Protein AF-A0A6M0GEY8-F1 (afdb_monomer)

Nearest PDB structures (foldseek):
  1fse-assembly1_A  TM=8.314E-01  e=7.631E-01  Bacillus subtilis
  7bhy-assembly1_A  TM=6.670E-01  e=3.020E+00  Bacillus subtilis subsp. subtilis str. 168
  1xsv-assembly1_B  TM=6.826E-01  e=4.564E+00  Staphylococcus aureus
  8hnp-assembly1_B  TM=7.517E-01  e=8.476E+00  Thermococcus onnurineus NA1

Foldseek 3Di:
DVLLVQLVVVVVVVDDLVVSCVVSVHDSVVNVVCCVVCVVVVVVVVVVVVVVVVVVVVVVVVVVVVVVVVVVVVVVVVDPD

pLDDT: mean 91.97, std 8.29, range [59.62, 98.62]

Sequence (81 aa):
MKKLRDAETMLSAGKTVAEVVQALEISEQSYYRWKAKYGGMQAAEAKRLKELEVENARLKKLLAEAELDKAMLKELASGNW

Radius of gyration: 24.85 Å; Cα contacts (8 Å, |Δi|>4): 25; chains: 1; bounding box: 49×17×70 Å

Solvent-accessible surface area (backbone atoms only — not comparable to full-atom values): 4642 Å² total; per-residue (Å²): 114,68,70,61,52,54,42,52,53,44,42,76,71,69,48,52,71,69,60,42,25,60,77,67,74,49,53,66,70,57,51,53,54,46,43,71,73,44,47,65,55,54,57,53,50,54,50,51,50,54,53,50,53,53,49,51,54,52,50,52,51,54,50,52,53,54,51,50,53,51,48,53,53,48,56,66,71,64,54,95,121

Secondary structure (DSSP, 8-state):
-HHHHHHHHHHHTT--HHHHHHHTT--HHHHHHHHHHHHHHHHHHHHHHHHHHHHHHHHHHHHHHHHHHHHHHHHHHT---

Structure (mmCIF, N/CA/C/O backbone):
data_AF-A0A6M0GEY8-F1
#
_entry.id   AF-A0A6M0GEY8-F1
#
loop_
_atom_site.group_PDB
_atom_site.id
_atom_site.type_symbol
_atom_site.label_atom_id
_atom_site.label_alt_id
_atom_site.label_comp_id
_atom_site.label_asym_id
_atom_site.label_entity_id
_atom_site.label_seq_id
_atom_site.pdbx_PDB_ins_code
_atom_site.Cartn_x
_atom_site.Cartn_y
_atom_site.Cartn_z
_atom_site.occupancy
_atom_site.B_iso_or_equiv
_atom_site.auth_seq_id
_atom_site.auth_comp_id
_atom_site.auth_asym_id
_atom_site.auth_atom_id
_atom_site.pdbx_PDB_model_num
ATOM 1 N N . MET A 1 1 ? -1.426 -3.062 12.410 1.00 76.00 1 MET A N 1
ATOM 2 C CA . MET A 1 1 ? -1.916 -4.008 13.452 1.00 76.00 1 MET A CA 1
ATOM 3 C C . MET A 1 1 ? -2.967 -4.937 12.840 1.00 76.00 1 MET A C 1
ATOM 5 O O . MET A 1 1 ? -3.720 -4.461 12.004 1.00 76.00 1 MET A O 1
ATOM 9 N N . LYS A 1 2 ? -3.039 -6.230 13.206 1.00 85.06 2 LYS A N 1
ATOM 10 C CA . LYS A 1 2 ? -4.056 -7.162 12.661 1.00 85.06 2 LYS A CA 1
ATOM 11 C C . LYS A 1 2 ? -5.491 -6.783 13.070 1.00 85.06 2 LYS A C 1
ATOM 13 O O . LYS A 1 2 ? -6.297 -6.515 12.194 1.00 85.06 2 LYS A O 1
ATOM 18 N N . LYS A 1 3 ? -5.764 -6.614 14.373 1.00 91.31 3 LYS A N 1
ATOM 19 C CA . LYS A 1 3 ? -7.111 -6.271 14.879 1.00 91.31 3 LYS A CA 1
ATOM 20 C C . LYS A 1 3 ? -7.700 -4.975 14.290 1.00 91.31 3 LYS A C 1
ATOM 22 O O . LYS A 1 3 ? -8.898 -4.916 14.066 1.00 91.31 3 LYS A O 1
ATOM 27 N N . LEU A 1 4 ? -6.882 -3.953 14.013 1.00 90.88 4 LEU A N 1
ATOM 28 C CA . LEU A 1 4 ? -7.364 -2.697 13.413 1.00 90.88 4 LEU A CA 1
ATOM 29 C C . LEU A 1 4 ? -7.793 -2.865 11.941 1.00 90.88 4 LEU A C 1
ATOM 31 O O . LEU A 1 4 ? -8.805 -2.299 11.550 1.00 90.88 4 LEU A O 1
ATOM 35 N N . ARG A 1 5 ? -7.077 -3.682 11.155 1.00 89.38 5 ARG A N 1
ATOM 36 C CA . ARG A 1 5 ? -7.480 -4.029 9.776 1.00 89.38 5 ARG A CA 1
ATOM 37 C C . ARG A 1 5 ? -8.735 -4.892 9.745 1.00 89.38 5 ARG A C 1
ATOM 39 O O . ARG A 1 5 ? -9.624 -4.659 8.931 1.00 89.38 5 ARG A O 1
ATOM 46 N N . ASP A 1 6 ? -8.810 -5.868 10.650 1.00 93.50 6 ASP A N 1
ATOM 47 C CA . ASP A 1 6 ? -9.993 -6.719 10.797 1.00 93.50 6 ASP A CA 1
ATOM 48 C C . ASP A 1 6 ? -11.214 -5.844 11.163 1.00 93.50 6 ASP A C 1
ATOM 50 O O . ASP A 1 6 ? -12.277 -5.983 10.561 1.00 93.50 6 ASP A O 1
ATOM 54 N N . ALA A 1 7 ? -11.033 -4.856 12.055 1.00 94.31 7 ALA A N 1
ATOM 55 C CA . ALA A 1 7 ? -12.062 -3.870 12.393 1.00 94.31 7 ALA A CA 1
ATOM 56 C C . ALA A 1 7 ? -12.516 -3.040 11.183 1.00 94.31 7 ALA A C 1
ATOM 58 O O . ALA A 1 7 ? -13.713 -2.899 10.953 1.00 94.31 7 ALA A O 1
ATOM 59 N N . GLU A 1 8 ? -11.581 -2.501 10.398 1.00 91.00 8 GLU A N 1
ATOM 60 C CA . GLU A 1 8 ? -11.887 -1.718 9.192 1.00 91.00 8 GLU A CA 1
ATOM 61 C C . GLU A 1 8 ? -12.640 -2.551 8.147 1.00 91.00 8 GLU A C 1
ATOM 63 O O . GLU A 1 8 ? -13.621 -2.075 7.583 1.00 91.00 8 GLU A O 1
ATOM 68 N N . THR A 1 9 ? -12.264 -3.819 7.968 1.00 93.38 9 THR A N 1
ATOM 69 C CA . THR A 1 9 ? -12.948 -4.744 7.050 1.00 93.38 9 THR A CA 1
ATOM 70 C C . THR A 1 9 ? -14.401 -4.980 7.469 1.00 93.38 9 THR A C 1
ATOM 72 O O . THR A 1 9 ? -15.310 -4.921 6.644 1.00 93.38 9 THR A O 1
ATOM 75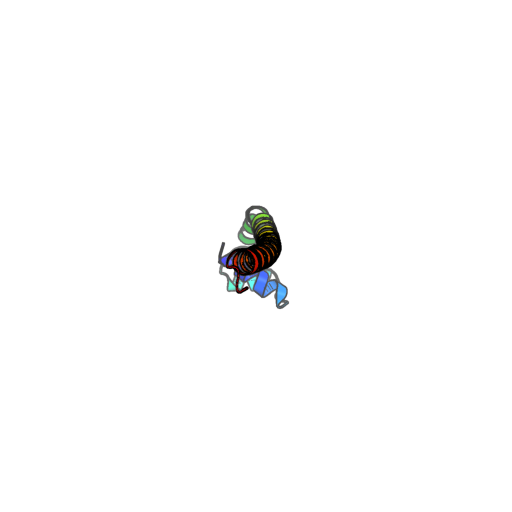 N N . MET A 1 10 ? -14.642 -5.211 8.763 1.00 95.88 10 MET A N 1
ATOM 76 C CA . MET A 1 10 ? -15.988 -5.416 9.307 1.00 95.88 10 MET A CA 1
ATOM 77 C C . MET A 1 10 ? -16.857 -4.156 9.196 1.00 95.88 10 MET A C 1
ATOM 79 O O . MET A 1 10 ? -18.037 -4.260 8.865 1.00 95.88 10 MET A O 1
ATOM 83 N N . LEU A 1 11 ? -16.273 -2.976 9.423 1.00 94.50 11 LEU A N 1
ATOM 84 C CA . LEU A 1 11 ? -16.955 -1.689 9.256 1.00 94.50 11 LEU A CA 1
ATOM 85 C C . LEU A 1 11 ? -17.306 -1.422 7.785 1.00 94.50 11 LEU A C 1
ATOM 87 O O . LEU A 1 11 ? -18.424 -1.008 7.491 1.00 94.50 11 LEU A O 1
ATOM 91 N N . SER A 1 12 ? -16.399 -1.711 6.847 1.00 92.94 12 SER A N 1
ATOM 92 C CA . SER A 1 12 ? -16.677 -1.618 5.405 1.00 92.94 12 SER A CA 1
ATOM 93 C C . SER A 1 12 ? -17.747 -2.609 4.937 1.00 92.94 12 SER A C 1
ATOM 95 O O . SER A 1 12 ? -18.437 -2.336 3.960 1.00 92.94 12 SER A O 1
ATOM 97 N N . ALA A 1 13 ? -17.923 -3.724 5.648 1.00 96.25 13 ALA A N 1
ATOM 98 C CA . ALA A 1 13 ? -19.012 -4.676 5.430 1.00 96.25 13 ALA A CA 1
ATOM 99 C C . ALA A 1 13 ? -20.349 -4.248 6.076 1.00 96.25 13 ALA A C 1
ATOM 101 O O . ALA A 1 13 ? -21.311 -5.013 6.043 1.00 96.25 13 ALA A O 1
ATOM 102 N N . GLY A 1 14 ? -20.423 -3.050 6.669 1.00 96.69 14 GLY A N 1
ATOM 103 C CA . GLY A 1 14 ? -21.652 -2.471 7.218 1.00 96.69 14 GLY A CA 1
ATOM 104 C C . GLY A 1 14 ? -21.916 -2.762 8.696 1.00 96.69 14 GLY A C 1
ATOM 105 O O . GLY A 1 14 ? -22.963 -2.364 9.200 1.00 96.69 14 GLY A O 1
ATOM 106 N N . LYS A 1 15 ? -20.993 -3.422 9.412 1.00 97.44 15 LYS A N 1
ATOM 107 C CA . LYS A 1 15 ? -21.135 -3.612 10.864 1.00 97.44 15 LYS A CA 1
ATOM 108 C C . LYS A 1 15 ? -20.959 -2.296 11.615 1.00 97.44 15 LYS A C 1
ATOM 110 O O . LYS A 1 15 ? -20.201 -1.420 11.205 1.00 97.44 15 LYS A O 1
ATOM 115 N N . THR A 1 16 ? -21.616 -2.186 12.759 1.00 97.50 16 THR A N 1
ATOM 116 C CA . THR A 1 16 ? -21.442 -1.084 13.707 1.00 97.50 16 THR A CA 1
ATOM 117 C C . THR A 1 16 ? -20.151 -1.240 14.513 1.00 97.50 16 THR A C 1
ATOM 119 O O . THR A 1 16 ? -19.610 -2.338 14.662 1.00 97.50 16 THR A O 1
ATOM 122 N N . VAL A 1 17 ? -19.657 -0.138 15.089 1.00 95.50 17 VAL A N 1
ATOM 123 C CA . VAL A 1 17 ? -18.474 -0.171 15.970 1.00 95.50 17 VAL A CA 1
ATOM 124 C C . VAL A 1 17 ? -18.699 -1.112 17.157 1.00 95.50 17 VAL A C 1
ATOM 126 O O . VAL A 1 17 ? -17.794 -1.873 17.484 1.00 95.50 17 VAL A O 1
ATOM 129 N N . ALA A 1 18 ? -19.902 -1.122 17.739 1.00 97.00 18 ALA A N 1
ATOM 130 C CA . ALA A 1 18 ? -20.259 -1.995 18.856 1.00 97.00 18 ALA A CA 1
ATOM 131 C C . ALA A 1 18 ? -20.096 -3.487 18.504 1.00 97.00 18 ALA A C 1
ATOM 133 O O . ALA A 1 18 ? -19.432 -4.233 19.224 1.00 97.00 18 ALA A O 1
ATOM 134 N N . GLU A 1 19 ? -20.622 -3.913 17.352 1.00 97.56 19 GLU A N 1
ATOM 135 C CA . GLU A 1 19 ? -20.489 -5.297 16.874 1.00 97.56 19 GLU A CA 1
ATOM 136 C C . GLU A 1 19 ? -19.031 -5.664 16.575 1.00 97.56 19 GLU A C 1
ATOM 138 O O . GLU A 1 19 ? -18.598 -6.791 16.822 1.00 97.56 19 GLU A O 1
ATOM 143 N N . VAL A 1 20 ? -18.258 -4.715 16.044 1.00 97.50 20 VAL A N 1
ATOM 144 C CA . VAL A 1 20 ? -16.839 -4.911 15.731 1.00 97.50 20 VAL A CA 1
ATOM 145 C C . VAL A 1 20 ? -16.019 -5.107 17.002 1.00 97.50 20 VAL A C 1
ATOM 147 O O . VAL A 1 20 ? -15.231 -6.047 17.082 1.00 97.50 20 VAL A O 1
ATOM 150 N N . VAL A 1 21 ? -16.184 -4.248 18.008 1.00 97.31 21 VAL A N 1
ATOM 151 C CA . VAL A 1 21 ? -15.389 -4.339 19.242 1.00 97.31 21 VAL A CA 1
ATOM 152 C C . VAL A 1 21 ? -15.761 -5.568 2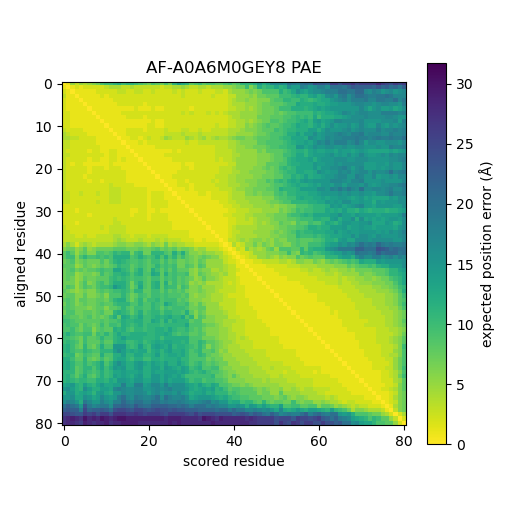0.066 1.00 97.31 21 VAL A C 1
ATOM 154 O O . VAL A 1 21 ? -14.873 -6.185 20.653 1.00 97.31 21 VAL A O 1
ATOM 157 N N . GLN A 1 22 ? -17.033 -5.983 20.020 1.00 97.38 22 GLN A N 1
ATOM 158 C CA . GLN A 1 22 ? -17.490 -7.239 20.604 1.00 97.38 22 GLN A CA 1
ATOM 159 C C . GLN A 1 22 ? -16.839 -8.439 19.908 1.00 97.38 22 GLN A C 1
ATOM 161 O O . GLN A 1 22 ? -16.242 -9.279 20.573 1.00 97.38 22 GLN A O 1
ATOM 166 N N . ALA A 1 23 ? -16.890 -8.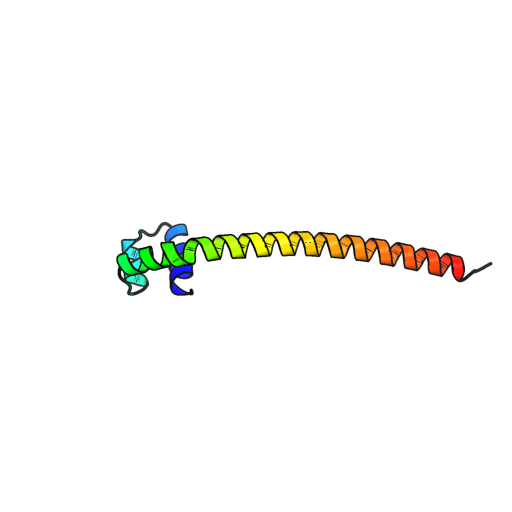497 18.575 1.00 96.94 23 ALA A N 1
ATOM 167 C CA . ALA A 1 23 ? -16.306 -9.600 17.812 1.00 96.94 23 ALA A CA 1
ATOM 168 C C . ALA A 1 23 ? -14.773 -9.678 17.917 1.00 96.94 23 ALA A C 1
ATOM 170 O O . ALA A 1 23 ? -14.192 -10.747 17.749 1.00 96.94 23 ALA A O 1
ATOM 171 N N . LEU A 1 24 ? -14.109 -8.549 18.171 1.00 96.06 24 LEU A N 1
ATOM 172 C CA . LEU A 1 24 ? -12.655 -8.470 18.334 1.00 96.06 24 LEU A CA 1
ATOM 173 C C . LEU A 1 24 ? -12.191 -8.570 19.792 1.00 96.06 24 LEU A C 1
ATOM 175 O O . LEU A 1 24 ? -10.974 -8.527 20.033 1.00 96.06 24 LEU A O 1
ATOM 179 N N . GLU A 1 25 ? -13.132 -8.692 20.733 1.00 97.25 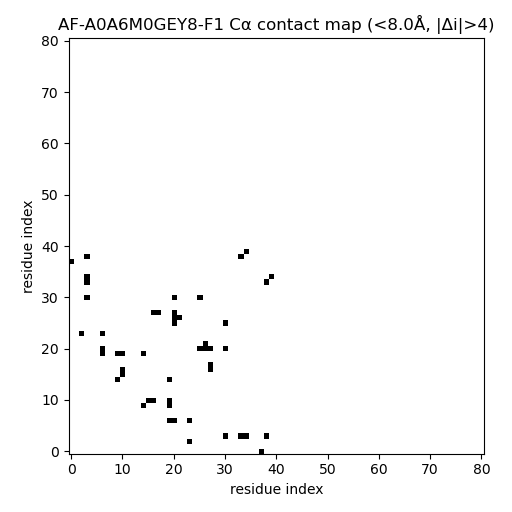25 GLU A N 1
ATOM 180 C CA . GLU A 1 25 ? -12.899 -8.765 22.178 1.00 97.25 25 GLU A CA 1
ATOM 181 C C . GLU A 1 25 ? -12.032 -7.598 22.678 1.00 97.25 25 GLU A C 1
ATOM 183 O O . GLU A 1 25 ? -10.990 -7.773 23.316 1.00 97.25 25 GLU A O 1
ATOM 188 N N . ILE A 1 26 ? -12.416 -6.375 22.312 1.00 96.38 26 ILE A N 1
ATOM 189 C CA . ILE A 1 26 ? -11.749 -5.138 22.735 1.00 96.38 26 ILE A CA 1
ATOM 190 C C . ILE A 1 26 ? -12.773 -4.111 23.213 1.00 96.38 26 ILE A C 1
ATOM 192 O O . ILE A 1 26 ? -13.954 -4.198 22.902 1.00 96.38 26 ILE A O 1
ATOM 196 N N . SER A 1 27 ? -12.318 -3.095 23.944 1.00 96.50 27 SER A N 1
ATOM 197 C CA . SER A 1 27 ? -13.154 -1.931 24.245 1.00 96.50 27 SER A CA 1
ATOM 198 C C . SER A 1 27 ? -13.174 -0.935 23.082 1.00 96.50 27 SER A C 1
ATOM 200 O O . SER A 1 27 ? -12.180 -0.787 22.360 1.00 96.50 27 SER A O 1
ATOM 202 N N . GLU A 1 28 ? -14.260 -0.168 22.954 1.00 95.81 28 GLU A N 1
ATOM 203 C CA . GLU A 1 28 ? -14.339 0.950 21.999 1.00 95.81 28 GLU A CA 1
ATOM 204 C C . GLU A 1 28 ? -13.205 1.957 22.192 1.00 95.81 28 GLU A C 1
ATOM 206 O O . GLU A 1 28 ? -12.583 2.404 21.230 1.00 95.81 28 GLU A O 1
ATOM 211 N N . GLN A 1 29 ? -12.858 2.251 23.444 1.00 97.06 29 GLN A N 1
ATOM 212 C CA . GLN A 1 29 ? -11.742 3.135 23.789 1.00 97.06 29 GLN A CA 1
ATOM 213 C C . GLN A 1 29 ? -10.417 2.629 23.198 1.00 97.06 29 GLN A C 1
ATOM 215 O O . GLN A 1 29 ? -9.625 3.410 22.665 1.00 97.06 29 GLN A O 1
ATOM 220 N N . SER A 1 30 ? -10.178 1.313 23.257 1.00 95.38 30 SER A N 1
ATOM 221 C CA . SER A 1 30 ? -8.985 0.696 22.671 1.00 95.38 30 SER A CA 1
ATOM 222 C C . SER A 1 30 ? -8.983 0.820 21.150 1.00 95.38 30 SER A C 1
ATOM 224 O O . SER A 1 30 ? -7.951 1.181 20.580 1.00 95.38 30 SER A O 1
ATOM 226 N N . TYR A 1 31 ? -10.132 0.586 20.507 1.00 95.12 31 TYR A N 1
ATOM 227 C CA . TYR A 1 31 ? -10.300 0.768 19.066 1.00 95.12 31 TYR A CA 1
ATOM 228 C C . TYR A 1 31 ? -9.992 2.208 18.638 1.00 95.12 31 TYR A C 1
ATOM 230 O O . TYR A 1 31 ? -9.136 2.413 17.776 1.00 95.12 31 TYR A O 1
ATOM 238 N N . TYR A 1 32 ? -10.601 3.212 19.276 1.00 94.94 32 TYR A N 1
ATOM 239 C CA . TYR A 1 32 ? -10.373 4.617 18.927 1.00 94.94 32 TYR A CA 1
ATOM 240 C C . TYR A 1 32 ? -8.924 5.049 19.149 1.00 94.94 32 TYR A C 1
ATOM 242 O O . TYR A 1 32 ? -8.345 5.716 18.290 1.00 94.94 32 TYR A O 1
ATOM 250 N N . ARG A 1 33 ? -8.288 4.610 20.242 1.00 94.56 33 ARG A N 1
ATOM 251 C CA . ARG A 1 33 ? -6.863 4.877 20.484 1.00 94.56 33 ARG A CA 1
ATOM 252 C C . ARG A 1 33 ? -5.983 4.287 19.382 1.00 94.56 33 ARG A C 1
ATOM 254 O O . ARG A 1 33 ? -5.042 4.938 18.929 1.00 94.56 33 ARG A O 1
ATOM 261 N N . TRP A 1 34 ? -6.261 3.060 18.942 1.00 92.88 34 TRP A N 1
ATOM 262 C CA . TRP A 1 34 ? -5.513 2.439 17.847 1.00 92.88 34 TRP A CA 1
ATOM 263 C C . TRP A 1 34 ? -5.786 3.111 16.507 1.00 92.88 34 TRP A C 1
ATOM 265 O O . TRP A 1 34 ? -4.843 3.322 15.751 1.00 92.88 34 TRP A O 1
ATOM 275 N N . LYS A 1 35 ? -7.031 3.502 16.233 1.00 91.44 35 LYS A N 1
ATOM 276 C CA . LYS A 1 35 ? -7.398 4.251 15.030 1.00 91.44 35 LYS 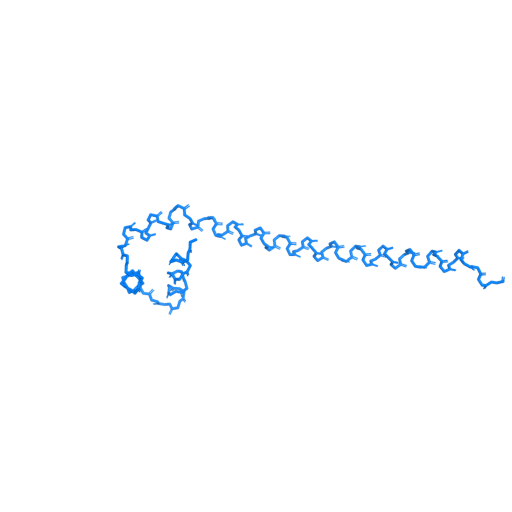A CA 1
ATOM 277 C C . LYS A 1 35 ? -6.664 5.591 14.962 1.00 91.44 35 LYS A C 1
ATOM 279 O O . LYS A 1 35 ? -6.079 5.900 13.931 1.00 91.44 35 LYS A O 1
ATOM 284 N N . ALA A 1 36 ? -6.607 6.335 16.066 1.00 90.12 36 ALA A N 1
ATOM 285 C CA . ALA A 1 36 ? -5.866 7.593 16.143 1.00 90.12 36 ALA A CA 1
ATOM 286 C C . ALA A 1 36 ? -4.354 7.391 15.946 1.00 90.12 36 ALA A C 1
ATOM 288 O O . ALA A 1 36 ? -3.716 8.141 15.215 1.00 90.12 36 ALA A O 1
ATOM 289 N N . LYS A 1 37 ? -3.779 6.352 16.566 1.00 88.31 37 LYS A N 1
ATOM 290 C CA . LYS A 1 37 ? -2.331 6.101 16.526 1.00 88.31 37 LYS A CA 1
ATOM 291 C C . LYS A 1 37 ? -1.845 5.474 15.215 1.00 88.31 37 LYS A C 1
ATOM 293 O O . LYS A 1 37 ? -0.725 5.740 14.795 1.00 88.31 37 LYS A O 1
ATOM 298 N N . TYR A 1 38 ? -2.648 4.613 14.596 1.00 85.62 38 TYR A N 1
ATOM 299 C CA . TYR A 1 38 ? -2.211 3.745 13.498 1.00 85.62 38 TYR A CA 1
ATOM 300 C C . TYR A 1 38 ? -3.078 3.834 12.237 1.00 85.62 38 TYR A C 1
ATOM 302 O O . TYR A 1 38 ? -2.659 3.325 11.201 1.00 85.62 38 TYR A O 1
ATOM 310 N N . GLY A 1 39 ? -4.254 4.468 12.280 1.00 85.00 39 GLY A N 1
ATOM 311 C CA . GLY A 1 39 ? -5.143 4.585 11.116 1.00 85.00 39 GLY A CA 1
ATOM 312 C C . GLY A 1 39 ? -4.505 5.371 9.967 1.00 85.00 39 GLY A C 1
ATOM 313 O O . GLY A 1 39 ? -4.510 4.919 8.826 1.00 85.00 39 GLY A O 1
ATOM 314 N N . GLY A 1 40 ? -3.846 6.497 10.271 1.00 82.62 40 GLY A N 1
ATOM 315 C CA . GLY A 1 40 ? -3.122 7.286 9.262 1.00 82.62 40 GLY A CA 1
ATOM 316 C C . GLY A 1 40 ? -1.894 6.574 8.680 1.00 82.62 40 GLY A C 1
ATOM 317 O O . GLY A 1 40 ? -1.555 6.775 7.516 1.00 82.62 40 GLY A O 1
ATOM 318 N N . MET A 1 41 ? -1.259 5.693 9.460 1.00 79.56 41 MET A N 1
ATOM 319 C CA . MET A 1 41 ? -0.083 4.936 9.021 1.00 79.56 41 MET A CA 1
ATOM 320 C C . MET A 1 41 ? -0.436 3.952 7.897 1.00 79.56 41 MET A C 1
ATOM 322 O O . MET A 1 41 ? 0.308 3.844 6.930 1.00 79.56 41 MET A O 1
ATOM 326 N N . GLN A 1 42 ? -1.601 3.300 7.984 1.00 76.69 42 GLN A N 1
ATOM 327 C CA . GLN A 1 42 ? -2.070 2.370 6.951 1.00 76.69 42 GLN A CA 1
ATOM 328 C C . GLN A 1 42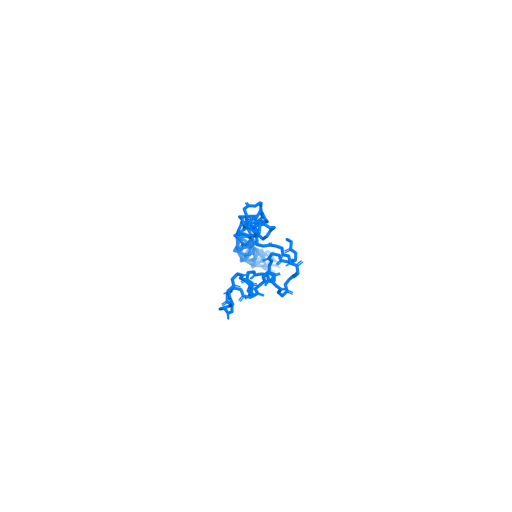 ? -2.387 3.082 5.631 1.00 76.69 42 GLN A C 1
ATOM 330 O O . GLN A 1 42 ? -2.021 2.599 4.562 1.00 76.69 42 GLN A O 1
ATOM 335 N N . ALA A 1 43 ? -3.010 4.262 5.697 1.00 80.19 43 ALA A N 1
ATOM 336 C CA . ALA A 1 43 ? -3.292 5.066 4.510 1.00 80.1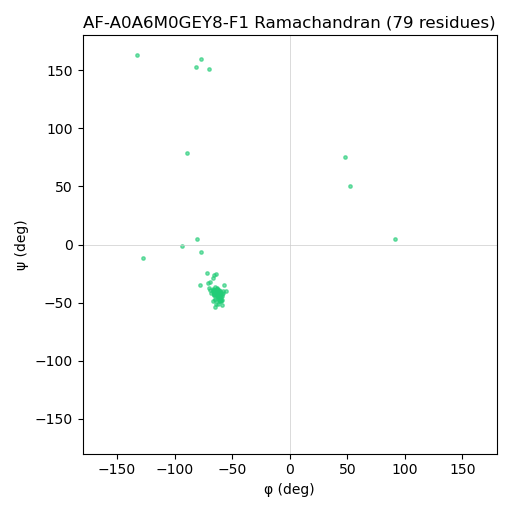9 43 ALA A CA 1
ATOM 337 C C . ALA A 1 43 ? -2.003 5.552 3.822 1.00 80.19 43 ALA A C 1
ATOM 339 O O . ALA A 1 43 ? -1.900 5.516 2.595 1.00 80.19 43 ALA A O 1
ATOM 340 N N . ALA A 1 44 ? -1.002 5.969 4.603 1.00 85.69 44 ALA A N 1
ATOM 341 C CA . ALA A 1 44 ? 0.299 6.377 4.077 1.00 85.69 44 ALA A CA 1
ATOM 342 C C . ALA A 1 44 ? 1.054 5.206 3.425 1.00 85.69 44 ALA A C 1
ATOM 344 O O . ALA A 1 44 ? 1.639 5.370 2.356 1.00 85.69 44 ALA A O 1
ATOM 345 N N . GLU A 1 45 ? 1.011 4.020 4.035 1.00 84.94 45 GLU A N 1
ATOM 346 C CA . GLU A 1 45 ? 1.629 2.807 3.493 1.00 84.94 45 GLU A CA 1
ATOM 347 C C . GLU A 1 45 ? 0.956 2.360 2.186 1.00 84.94 45 GLU A C 1
ATOM 349 O O . GLU A 1 45 ? 1.647 2.097 1.203 1.00 84.94 45 GLU A O 1
ATOM 354 N N . ALA A 1 46 ? -0.380 2.387 2.121 1.00 83.62 46 ALA A N 1
ATOM 355 C CA . ALA A 1 46 ? -1.131 2.102 0.897 1.00 83.62 46 ALA A CA 1
ATOM 356 C C . ALA A 1 46 ? -0.821 3.104 -0.229 1.00 83.62 46 ALA A C 1
ATOM 358 O O . ALA A 1 46 ? -0.637 2.713 -1.383 1.00 83.62 46 ALA A O 1
ATOM 359 N N . LYS A 1 47 ? -0.709 4.399 0.099 1.00 89.75 47 LYS A N 1
ATOM 360 C CA . LYS A 1 47 ? -0.297 5.432 -0.861 1.00 89.75 47 LYS A CA 1
ATOM 361 C C . LYS A 1 47 ? 1.112 5.162 -1.396 1.00 89.75 47 LYS A C 1
ATOM 363 O O . LYS A 1 47 ? 1.308 5.170 -2.608 1.00 89.75 47 LYS A O 1
ATOM 368 N N . ARG A 1 48 ? 2.066 4.872 -0.506 1.00 93.88 48 ARG A N 1
ATOM 369 C CA . ARG A 1 48 ? 3.454 4.568 -0.876 1.00 93.88 48 ARG A CA 1
ATOM 370 C C . ARG A 1 48 ? 3.554 3.324 -1.757 1.00 93.88 48 ARG A C 1
ATOM 372 O O . ARG A 1 48 ? 4.342 3.317 -2.697 1.00 93.88 48 ARG A O 1
ATOM 379 N N . LEU A 1 49 ? 2.762 2.287 -1.478 1.00 94.19 49 LEU A N 1
ATOM 380 C CA . LEU A 1 49 ? 2.713 1.086 -2.311 1.00 94.19 49 LEU A CA 1
ATOM 381 C C . LEU A 1 49 ? 2.275 1.428 -3.740 1.00 94.19 49 LEU A C 1
ATOM 383 O O . LEU A 1 49 ? 2.970 1.073 -4.686 1.00 94.19 49 LEU A O 1
ATOM 387 N N . LYS A 1 50 ? 1.192 2.197 -3.890 1.00 94.44 50 LYS A N 1
ATOM 388 C CA . LYS A 1 50 ? 0.699 2.630 -5.203 1.00 94.44 50 LYS A CA 1
ATOM 389 C C . LYS A 1 50 ? 1.729 3.468 -5.968 1.00 94.44 50 LYS A C 1
ATOM 391 O O . LYS A 1 50 ? 1.896 3.293 -7.170 1.00 94.44 50 LYS A O 1
ATOM 396 N N . GLU A 1 51 ? 2.429 4.372 -5.286 1.00 97.44 51 GLU A N 1
ATOM 397 C CA . GLU A 1 51 ? 3.506 5.171 -5.891 1.00 97.44 51 GLU A CA 1
ATOM 398 C C . GLU A 1 51 ? 4.661 4.286 -6.382 1.00 97.44 51 GLU A C 1
ATOM 400 O O . GLU A 1 51 ? 5.147 4.468 -7.498 1.00 97.44 51 GLU A O 1
ATOM 405 N N . LEU A 1 52 ? 5.059 3.288 -5.587 1.00 98.19 52 LEU A N 1
ATOM 406 C CA . LEU A 1 52 ? 6.090 2.324 -5.973 1.00 98.19 52 LEU A CA 1
ATOM 407 C C . LEU A 1 52 ? 5.658 1.443 -7.149 1.00 98.19 52 LEU A C 1
ATOM 409 O O . LEU A 1 52 ? 6.478 1.164 -8.019 1.00 98.19 52 L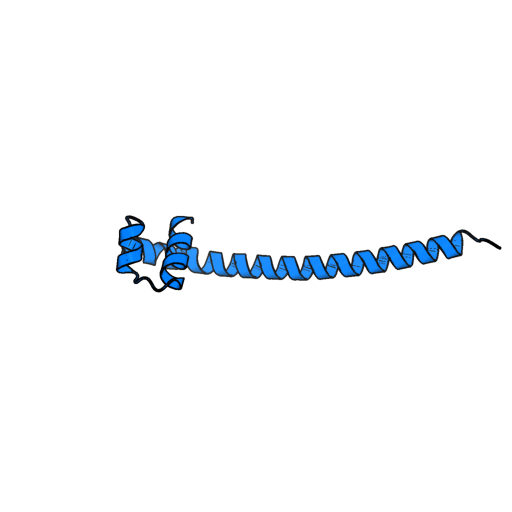EU A O 1
ATOM 413 N N . GLU A 1 53 ? 4.396 1.018 -7.206 1.00 97.62 53 GLU A N 1
ATOM 414 C CA . GLU A 1 53 ? 3.855 0.252 -8.336 1.00 97.62 53 GLU A CA 1
ATOM 415 C C . GLU A 1 53 ? 3.892 1.063 -9.638 1.00 97.62 53 GLU A C 1
ATOM 417 O O . GLU A 1 53 ? 4.335 0.554 -10.671 1.00 97.62 53 GLU A O 1
ATOM 422 N N . VAL A 1 54 ? 3.490 2.337 -9.581 1.00 98.31 54 VAL A N 1
ATOM 423 C CA . VAL A 1 54 ? 3.546 3.257 -10.728 1.00 98.31 54 VAL A CA 1
ATOM 424 C C . VAL A 1 54 ? 4.985 3.458 -11.195 1.00 98.31 54 VAL A C 1
ATOM 426 O O . VAL A 1 54 ? 5.270 3.341 -12.389 1.00 98.31 54 VAL A O 1
ATOM 429 N N . GLU A 1 55 ? 5.906 3.714 -10.268 1.00 98.38 55 GLU A N 1
ATOM 430 C CA . GLU A 1 55 ? 7.309 3.919 -10.619 1.00 98.38 55 GLU A CA 1
ATOM 431 C C . GLU A 1 55 ? 7.947 2.637 -11.168 1.00 98.38 55 GLU A C 1
ATOM 433 O O . GLU A 1 55 ? 8.679 2.683 -12.153 1.00 98.38 55 GLU A O 1
ATOM 438 N N . ASN A 1 56 ? 7.615 1.468 -10.614 1.00 98.50 56 ASN A N 1
ATOM 439 C CA . ASN A 1 56 ? 8.096 0.191 -11.134 1.00 98.50 56 ASN A CA 1
ATOM 440 C C . ASN A 1 56 ? 7.631 -0.048 -12.577 1.00 98.50 56 ASN A C 1
ATOM 442 O O . ASN A 1 56 ? 8.423 -0.485 -13.413 1.00 98.50 56 ASN A O 1
ATOM 446 N N . ALA A 1 57 ? 6.369 0.267 -12.885 1.00 98.50 57 ALA A N 1
ATOM 447 C CA . ALA A 1 57 ? 5.842 0.172 -14.242 1.00 98.50 57 ALA A CA 1
ATOM 448 C C . ALA A 1 57 ? 6.571 1.128 -15.201 1.00 98.50 57 ALA A C 1
ATOM 450 O O . ALA A 1 57 ? 6.960 0.724 -16.299 1.00 98.50 57 ALA A O 1
ATOM 451 N N . ARG A 1 58 ? 6.822 2.371 -14.766 1.00 98.56 58 ARG A N 1
ATOM 452 C CA . ARG A 1 58 ? 7.589 3.363 -15.533 1.00 98.56 58 ARG A CA 1
ATOM 453 C C . ARG A 1 58 ? 9.008 2.875 -15.824 1.00 98.56 58 ARG A C 1
ATOM 455 O O . ARG A 1 58 ? 9.439 2.903 -16.974 1.00 98.56 58 ARG A O 1
ATOM 462 N N . LEU A 1 59 ? 9.711 2.383 -14.805 1.00 98.62 59 LEU A N 1
ATOM 463 C CA . LEU A 1 59 ? 11.080 1.881 -14.930 1.00 98.62 59 LEU A CA 1
ATOM 464 C C . LEU A 1 59 ? 11.164 0.652 -15.839 1.00 98.62 59 LEU A C 1
ATOM 466 O O . LEU A 1 59 ? 12.066 0.573 -16.667 1.00 98.62 59 LEU A O 1
ATOM 470 N N . LYS A 1 60 ? 10.209 -0.281 -15.742 1.00 98.50 60 LYS A N 1
ATOM 471 C CA . LYS A 1 60 ? 10.138 -1.446 -16.640 1.00 98.50 60 LYS A CA 1
ATOM 472 C C . LYS A 1 60 ? 9.967 -1.042 -18.100 1.00 98.50 60 LYS A C 1
ATOM 474 O O . LYS A 1 60 ? 10.619 -1.627 -18.959 1.00 98.50 60 LYS A O 1
ATOM 479 N N . LYS A 1 61 ? 9.123 -0.043 -18.376 1.00 98.50 61 LYS A N 1
ATOM 480 C CA . LYS A 1 61 ? 8.937 0.486 -19.732 1.00 98.50 61 LYS A CA 1
ATOM 481 C C . LYS A 1 61 ? 10.236 1.085 -20.278 1.00 98.50 61 LYS A C 1
ATOM 483 O O . LYS A 1 61 ? 10.668 0.688 -21.352 1.00 98.50 61 LYS A O 1
ATOM 488 N N . LEU A 1 62 ? 10.878 1.967 -19.510 1.00 98.44 62 LEU A N 1
ATOM 489 C CA . LEU A 1 62 ? 12.141 2.598 -19.911 1.00 98.44 62 LEU A CA 1
ATOM 490 C C . LEU A 1 62 ? 13.254 1.569 -20.142 1.00 98.44 62 LEU A C 1
ATOM 492 O O . LEU A 1 62 ? 14.022 1.690 -21.090 1.00 98.44 62 LEU A O 1
ATOM 496 N N . LEU A 1 63 ? 13.330 0.538 -19.295 1.00 98.38 63 LEU A N 1
ATOM 497 C CA . LEU A 1 63 ? 14.299 -0.542 -19.459 1.00 98.38 63 LEU A CA 1
ATOM 498 C C . LEU A 1 63 ? 14.056 -1.337 -20.749 1.00 98.38 63 LEU A C 1
ATOM 500 O O . LEU A 1 63 ? 15.010 -1.654 -21.451 1.00 98.38 63 LEU A O 1
ATOM 504 N N . ALA A 1 64 ? 12.797 -1.652 -21.063 1.00 98.25 64 ALA A N 1
ATOM 505 C CA . ALA A 1 64 ? 12.455 -2.363 -22.291 1.00 98.25 64 ALA A CA 1
ATOM 506 C C . ALA A 1 64 ? 12.821 -1.548 -23.542 1.00 98.25 64 ALA A C 1
ATOM 508 O O . ALA A 1 64 ? 13.421 -2.095 -24.462 1.00 98.25 64 ALA A O 1
ATOM 509 N N . GLU A 1 65 ? 12.514 -0.248 -23.555 1.00 97.69 65 GLU A N 1
ATOM 510 C CA . GLU A 1 65 ? 12.891 0.667 -24.643 1.00 97.69 65 GLU A CA 1
ATOM 511 C C . GLU A 1 65 ? 14.418 0.721 -24.820 1.00 97.69 65 GLU A C 1
ATOM 513 O O . GLU A 1 65 ? 14.922 0.499 -25.918 1.00 97.69 65 GLU A O 1
ATOM 518 N N . ALA A 1 66 ? 15.170 0.893 -23.727 1.00 97.88 66 ALA A N 1
ATOM 519 C CA . ALA A 1 66 ? 16.630 0.945 -23.775 1.00 97.88 66 ALA A CA 1
ATOM 520 C C . ALA A 1 66 ? 17.275 -0.369 -24.256 1.00 97.88 66 ALA A C 1
ATOM 522 O O . ALA A 1 66 ? 18.271 -0.347 -24.983 1.00 97.88 66 ALA A O 1
ATOM 523 N N . GLU A 1 67 ? 16.737 -1.525 -23.858 1.00 97.88 67 GLU A N 1
ATOM 524 C CA . GLU A 1 67 ? 17.242 -2.818 -24.332 1.00 97.88 67 GLU A CA 1
ATOM 525 C C . GLU A 1 67 ? 16.906 -3.064 -25.811 1.00 97.88 67 GLU A C 1
ATOM 527 O O . GLU A 1 67 ? 17.730 -3.650 -26.516 1.00 97.88 67 GLU A O 1
ATOM 532 N N . LEU A 1 68 ? 15.765 -2.573 -26.312 1.00 97.06 68 LEU A N 1
ATOM 533 C CA . LEU A 1 68 ? 15.445 -2.606 -27.744 1.00 97.06 68 LEU A CA 1
ATOM 534 C C . LEU A 1 68 ? 16.417 -1.744 -28.558 1.00 97.06 68 LEU A C 1
ATOM 536 O O . LEU A 1 68 ? 16.990 -2.235 -29.533 1.00 97.06 68 LEU A O 1
ATOM 540 N N . ASP A 1 69 ? 16.677 -0.508 -28.128 1.00 96.06 69 ASP A N 1
ATOM 541 C CA . ASP A 1 69 ? 17.633 0.384 -28.797 1.00 96.06 69 ASP A CA 1
ATOM 542 C C . ASP A 1 69 ? 19.034 -0.233 -28.836 1.00 96.06 69 ASP A C 1
ATOM 544 O O . ASP A 1 69 ? 19.711 -0.256 -29.865 1.00 96.06 69 ASP A O 1
ATOM 548 N N . LYS A 1 70 ? 19.465 -0.809 -27.713 1.00 96.12 70 LYS A N 1
ATOM 549 C CA . LYS A 1 70 ? 20.746 -1.507 -27.605 1.00 96.12 70 LYS A CA 1
ATOM 550 C C . LYS A 1 70 ? 20.819 -2.737 -28.508 1.00 96.12 70 LYS A C 1
ATOM 552 O O . LYS A 1 70 ? 21.889 -3.007 -29.054 1.00 96.12 70 LYS A O 1
ATOM 557 N N . ALA A 1 71 ? 19.729 -3.489 -28.659 1.00 94.12 71 ALA A N 1
ATOM 558 C CA . ALA A 1 71 ? 19.673 -4.623 -29.577 1.00 94.12 71 ALA A CA 1
ATOM 559 C C . ALA A 1 71 ? 19.818 -4.162 -31.035 1.00 94.12 71 ALA A C 1
ATOM 561 O O . ALA A 1 71 ? 20.674 -4.684 -31.746 1.00 94.12 71 ALA A O 1
ATOM 562 N N . MET A 1 72 ? 19.079 -3.124 -31.437 1.00 93.38 72 MET A N 1
ATOM 563 C CA . MET A 1 72 ? 19.162 -2.535 -32.777 1.00 93.38 72 MET A CA 1
ATOM 564 C C . MET A 1 72 ? 20.570 -2.005 -33.085 1.00 93.38 72 MET A C 1
ATOM 566 O O . MET A 1 72 ? 21.125 -2.276 -34.148 1.00 93.38 72 MET A O 1
ATOM 570 N N . LEU A 1 73 ? 21.195 -1.294 -32.141 1.00 93.12 73 LEU A N 1
ATOM 571 C CA . LEU A 1 73 ? 22.562 -0.791 -32.308 1.00 93.12 73 LEU A CA 1
ATOM 572 C C . LEU A 1 73 ? 23.585 -1.923 -32.452 1.00 93.12 73 LEU A C 1
ATOM 574 O O . LEU A 1 73 ? 24.513 -1.811 -33.251 1.00 93.12 73 LEU A O 1
ATOM 578 N N . LYS A 1 74 ? 23.421 -3.018 -31.701 1.00 92.06 74 LYS A N 1
ATOM 579 C CA . LYS A 1 74 ? 24.275 -4.204 -31.844 1.00 92.06 74 LYS A CA 1
ATOM 580 C C . LYS A 1 74 ? 24.095 -4.877 -33.198 1.00 92.06 74 LYS A C 1
ATOM 582 O O . LYS A 1 74 ? 25.094 -5.280 -33.782 1.00 92.06 74 LYS A O 1
ATOM 587 N N . GLU A 1 75 ? 22.865 -4.985 -33.692 1.00 89.94 75 GLU A N 1
ATOM 588 C CA . GLU A 1 75 ? 22.579 -5.552 -35.011 1.00 89.94 75 GLU A CA 1
ATOM 589 C C . GLU A 1 75 ? 23.251 -4.728 -36.118 1.00 89.94 75 GLU A C 1
ATOM 591 O O . GLU A 1 75 ? 24.012 -5.278 -36.915 1.00 89.94 75 GLU A O 1
ATOM 596 N N . LEU A 1 76 ? 23.094 -3.399 -36.088 1.00 89.12 76 LEU A N 1
ATOM 597 C CA . LEU A 1 76 ? 23.762 -2.484 -37.021 1.00 89.12 76 LEU A CA 1
ATOM 598 C C . LEU A 1 76 ? 25.293 -2.589 -36.952 1.00 89.12 76 LEU A C 1
ATOM 600 O O . LEU A 1 76 ? 25.959 -2.612 -37.986 1.00 89.12 76 LEU A O 1
ATOM 604 N N . ALA A 1 77 ? 25.858 -2.676 -35.745 1.00 83.75 77 ALA A N 1
ATOM 605 C CA . ALA A 1 77 ? 27.30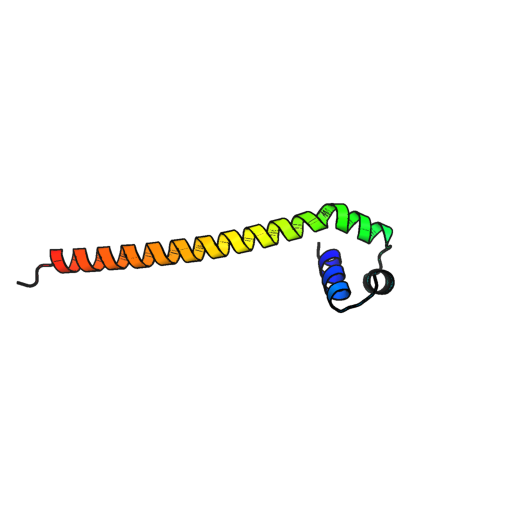0 -2.811 -35.544 1.00 83.75 77 ALA A CA 1
ATOM 606 C C . ALA A 1 77 ? 27.844 -4.194 -35.944 1.00 83.75 77 ALA A C 1
ATOM 608 O O . ALA A 1 77 ? 29.025 -4.311 -36.263 1.00 83.75 77 ALA A O 1
ATOM 609 N N . SER A 1 78 ? 27.005 -5.236 -35.928 1.00 79.75 78 SER A N 1
ATOM 610 C CA . SER A 1 78 ? 27.395 -6.601 -36.297 1.00 79.75 78 SER A CA 1
ATOM 611 C C . SER A 1 78 ? 27.521 -6.836 -37.804 1.00 79.75 78 SER A C 1
ATOM 613 O O . SER A 1 78 ? 28.007 -7.894 -38.182 1.00 79.75 78 SER A O 1
ATOM 615 N N . GLY A 1 79 ? 27.153 -5.849 -38.635 1.00 63.19 79 GLY A N 1
ATOM 616 C CA . GLY A 1 79 ? 27.550 -5.758 -40.043 1.00 63.19 79 GLY A CA 1
ATOM 617 C C . GLY A 1 79 ? 27.374 -7.050 -40.841 1.00 63.19 79 GLY A C 1
ATOM 618 O O . GLY A 1 79 ? 28.356 -7.706 -41.164 1.00 63.19 79 GLY A O 1
ATOM 619 N N . ASN A 1 80 ? 26.138 -7.398 -41.204 1.00 59.62 80 ASN A N 1
ATOM 620 C CA . ASN A 1 80 ? 25.895 -8.342 -42.297 1.00 59.62 80 ASN A CA 1
ATOM 621 C C . ASN A 1 80 ? 25.805 -7.563 -43.620 1.00 59.62 80 ASN A C 1
ATOM 623 O O . ASN A 1 80 ? 24.710 -7.280 -44.109 1.00 59.62 80 ASN A O 1
ATOM 627 N N . TRP A 1 81 ? 26.961 -7.188 -44.164 1.00 59.78 81 TRP A N 1
ATOM 628 C CA . TRP A 1 81 ? 27.157 -6.805 -45.565 1.00 59.78 81 TRP A CA 1
ATOM 629 C C . TRP A 1 81 ? 28.527 -7.276 -46.041 1.00 59.78 81 TRP A C 1
ATOM 631 O O . TRP A 1 81 ? 29.482 -7.232 -45.234 1.00 59.78 81 TRP A O 1
#

Mean predicted aligned error: 7.75 Å